Protein AF-A0A067MN48-F1 (afdb_monomer_lite)

Foldseek 3Di:
DDPFDWDKAQDPDPVSVVVVVVVCVQQVWDWDADPPRRIIITTDDPRGHDDPDDPVRVDPPPPPPDPPDDDDDDPPPPPPDDDDDDDDDDDDDDDDDDDDDDDDDDPCPPDDPVVVVVVVVVVCCVVCVPDDD

Structure (mmCIF, N/CA/C/O backbone):
data_AF-A0A067MN48-F1
#
_entry.id   AF-A0A067MN48-F1
#
loop_
_atom_site.group_PDB
_atom_site.id
_atom_site.type_symbol
_atom_site.label_atom_id
_atom_site.label_alt_id
_atom_site.label_comp_id
_atom_site.label_asym_id
_atom_site.label_entity_id
_atom_site.label_seq_id
_atom_site.pdbx_PDB_ins_code
_atom_site.Cartn_x
_atom_site.Cartn_y
_atom_site.Cartn_z
_atom_site.occupancy
_atom_site.B_iso_or_equiv
_atom_site.auth_seq_id
_atom_site.auth_comp_id
_atom_site.auth_asym_id
_atom_site.auth_atom_id
_atom_site.pdbx_PDB_model_num
ATOM 1 N N . ASN A 1 1 ? -16.652 -7.923 21.923 1.00 34.50 1 ASN A N 1
ATOM 2 C CA . ASN A 1 1 ? -15.267 -7.431 22.068 1.00 34.50 1 ASN A CA 1
ATOM 3 C C . ASN A 1 1 ? -14.499 -7.694 20.777 1.00 34.50 1 ASN A C 1
ATOM 5 O O . ASN A 1 1 ? -13.707 -8.622 20.694 1.00 34.50 1 ASN A O 1
ATOM 9 N N . SER A 1 2 ? -14.815 -6.955 19.715 1.00 4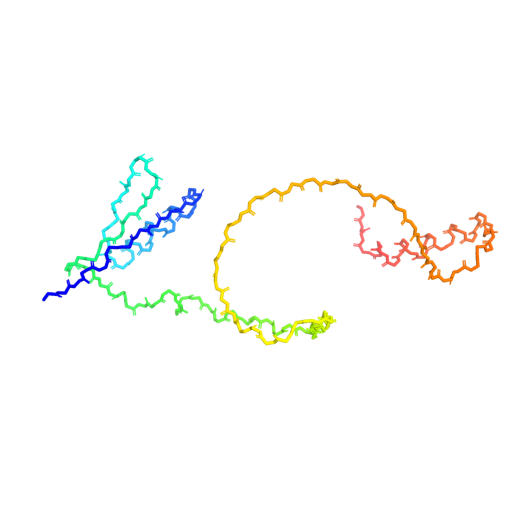5.34 2 SER A N 1
ATOM 10 C CA . SER A 1 2 ? -14.122 -7.081 18.432 1.00 45.34 2 SER A CA 1
ATOM 11 C C . SER A 1 2 ? -12.805 -6.316 18.522 1.00 45.34 2 SER A C 1
ATOM 13 O O . SER A 1 2 ? -12.809 -5.088 18.522 1.00 45.34 2 SER A O 1
ATOM 15 N N . ASN A 1 3 ? -11.697 -7.049 18.654 1.00 54.97 3 ASN A N 1
ATOM 16 C CA . ASN A 1 3 ? -10.341 -6.527 18.503 1.00 54.97 3 ASN A CA 1
ATOM 17 C C . ASN A 1 3 ? -10.238 -5.845 17.133 1.00 54.97 3 ASN A C 1
ATOM 19 O O . ASN A 1 3 ? -10.039 -6.532 16.137 1.00 54.97 3 ASN A O 1
ATOM 23 N N . ASN A 1 4 ? -10.428 -4.526 17.063 1.00 60.34 4 ASN A N 1
ATOM 24 C CA . ASN A 1 4 ? -10.171 -3.767 15.844 1.00 60.34 4 ASN A CA 1
ATOM 25 C C . ASN A 1 4 ? -8.656 -3.787 15.608 1.00 60.34 4 ASN A C 1
ATOM 27 O O . ASN A 1 4 ? -7.924 -3.196 16.406 1.00 60.34 4 ASN A O 1
ATOM 31 N N . PRO A 1 5 ? -8.157 -4.476 14.567 1.00 71.44 5 PRO A N 1
ATOM 32 C CA . PRO A 1 5 ? -6.729 -4.568 14.340 1.00 71.44 5 PRO A CA 1
ATOM 33 C C . PRO A 1 5 ? -6.251 -3.224 13.783 1.00 71.44 5 PRO A C 1
ATOM 35 O O . PRO A 1 5 ? -6.426 -2.929 12.602 1.00 71.44 5 PRO A O 1
ATOM 38 N N . ARG A 1 6 ? -5.675 -2.386 14.649 1.00 87.06 6 ARG A N 1
ATOM 39 C CA . ARG A 1 6 ? -4.868 -1.239 14.223 1.00 87.06 6 ARG A CA 1
ATOM 40 C C . ARG A 1 6 ? -3.645 -1.792 13.494 1.00 87.06 6 ARG A C 1
ATOM 42 O O . ARG A 1 6 ? -2.888 -2.570 14.070 1.00 87.06 6 ARG A O 1
ATOM 49 N N . LEU A 1 7 ? -3.473 -1.416 12.232 1.00 92.06 7 LEU A N 1
ATOM 50 C CA . LEU A 1 7 ? -2.338 -1.837 11.410 1.00 92.06 7 LEU A CA 1
ATOM 51 C C . LEU A 1 7 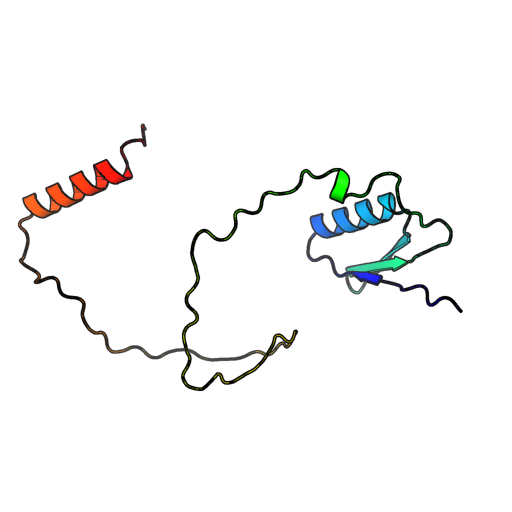? -1.304 -0.714 11.368 1.00 92.06 7 LEU A C 1
ATOM 53 O O . LEU A 1 7 ? -1.630 0.393 10.955 1.00 92.06 7 LEU A O 1
ATOM 57 N N . GLU A 1 8 ? -0.065 -0.990 11.760 1.00 94.50 8 GLU A N 1
ATOM 58 C CA . GLU A 1 8 ? 1.049 -0.051 11.610 1.00 94.50 8 GLU A CA 1
ATOM 59 C C . GLU A 1 8 ? 1.818 -0.330 10.314 1.00 94.50 8 GLU A C 1
ATOM 61 O O . GLU A 1 8 ? 2.183 -1.471 10.027 1.00 94.50 8 GLU A O 1
ATOM 66 N N . LEU A 1 9 ? 2.066 0.717 9.527 1.00 94.75 9 LEU A N 1
ATOM 67 C CA . LEU A 1 9 ? 2.841 0.664 8.291 1.00 94.75 9 LEU A CA 1
ATOM 68 C C . LEU A 1 9 ? 3.997 1.663 8.351 1.00 94.75 9 LEU A C 1
ATOM 70 O O . LEU A 1 9 ? 3.802 2.822 8.707 1.00 94.75 9 LEU A O 1
ATOM 74 N N . GLN A 1 10 ? 5.182 1.245 7.906 1.00 96.12 10 GLN A N 1
ATOM 75 C CA . GLN A 1 10 ? 6.378 2.090 7.813 1.00 96.12 10 GLN A CA 1
ATOM 76 C C . GLN A 1 10 ? 6.791 2.298 6.346 1.00 96.12 10 GLN A C 1
ATOM 78 O O . GLN A 1 10 ? 7.709 1.644 5.852 1.00 96.12 10 GLN A O 1
ATOM 83 N N . PRO A 1 11 ? 6.103 3.180 5.598 1.00 94.81 11 PRO A N 1
ATOM 84 C CA . PRO A 1 11 ? 6.458 3.457 4.210 1.00 94.81 11 PRO A CA 1
ATOM 85 C C . PRO A 1 11 ? 7.809 4.189 4.119 1.00 94.81 11 PRO A C 1
ATOM 87 O O . PRO A 1 11 ? 7.990 5.281 4.673 1.00 94.81 11 PRO A O 1
ATOM 90 N N . GLN A 1 12 ? 8.739 3.592 3.372 1.00 95.50 12 GLN A N 1
ATOM 91 C CA . GLN A 1 12 ? 10.124 4.038 3.186 1.00 95.50 12 GLN A CA 1
ATOM 92 C C . GLN A 1 12 ? 10.267 5.134 2.120 1.00 95.50 12 GLN A C 1
ATOM 94 O O . GLN A 1 12 ? 11.268 5.844 2.100 1.00 95.50 12 GLN A O 1
ATOM 99 N N . SER A 1 13 ? 9.269 5.309 1.246 1.00 96.94 13 SER A N 1
ATOM 100 C CA . SER A 1 13 ? 9.270 6.349 0.210 1.00 96.94 13 SER A CA 1
ATOM 101 C C . SER A 1 13 ? 7.991 7.187 0.200 1.00 96.94 13 SER A C 1
ATOM 103 O O . SER A 1 13 ? 6.936 6.772 0.690 1.00 96.94 13 SER A O 1
ATOM 105 N N . SER A 1 14 ? 8.068 8.379 -0.398 1.00 96.25 14 SER A N 1
ATOM 106 C CA . SER A 1 14 ? 6.901 9.242 -0.633 1.00 96.25 14 SER A CA 1
ATOM 107 C C . SER A 1 14 ? 5.846 8.549 -1.500 1.00 96.25 14 SER A C 1
ATOM 109 O O . SER A 1 14 ? 4.653 8.661 -1.225 1.00 96.25 14 SER A O 1
ATOM 111 N N . TYR A 1 15 ? 6.278 7.768 -2.494 1.00 97.94 15 TYR A N 1
ATOM 112 C CA . TYR A 1 15 ? 5.383 6.978 -3.333 1.00 97.94 15 TYR A CA 1
ATOM 113 C C . TYR A 1 15 ? 4.658 5.892 -2.531 1.00 97.94 15 TYR A C 1
ATOM 115 O O . TYR A 1 15 ? 3.442 5.760 -2.635 1.00 97.94 15 TYR A O 1
ATOM 123 N N . GLN A 1 16 ? 5.359 5.167 -1.656 1.00 97.25 16 GLN A N 1
ATOM 124 C CA . GLN A 1 16 ? 4.717 4.185 -0.777 1.00 97.25 16 GLN A CA 1
ATOM 125 C C . GLN A 1 16 ? 3.697 4.845 0.164 1.00 97.25 16 GLN A C 1
ATOM 127 O O . GLN A 1 16 ? 2.597 4.318 0.324 1.00 97.25 16 GLN A O 1
ATOM 132 N N . ARG A 1 17 ? 4.002 6.026 0.728 1.00 96.50 17 ARG A N 1
ATOM 133 C CA . ARG A 1 17 ? 3.030 6.809 1.521 1.00 96.50 17 ARG A CA 1
ATOM 134 C C . ARG A 1 17 ? 1.787 7.148 0.710 1.00 96.50 17 ARG A C 1
ATOM 136 O O . ARG A 1 17 ? 0.671 6.947 1.186 1.00 96.50 17 ARG A O 1
ATOM 143 N N . LEU A 1 18 ? 1.978 7.626 -0.519 1.00 97.38 18 LEU A N 1
ATOM 144 C CA . LEU A 1 18 ? 0.880 7.931 -1.430 1.00 97.38 18 LEU A CA 1
ATOM 145 C C . LEU A 1 18 ? -0.001 6.698 -1.666 1.00 97.38 18 LEU A C 1
ATOM 147 O O . LEU A 1 18 ? -1.223 6.806 -1.572 1.00 97.38 18 LEU A O 1
ATOM 151 N N . LEU A 1 19 ? 0.600 5.533 -1.924 1.00 97.06 19 LEU A N 1
ATOM 152 C CA . LEU A 1 19 ? -0.139 4.284 -2.116 1.00 97.06 19 LEU A CA 1
ATOM 153 C C . LEU A 1 19 ? -0.958 3.904 -0.877 1.00 97.06 19 LEU A C 1
ATOM 155 O O . LEU A 1 19 ? -2.134 3.573 -1.015 1.00 97.06 19 LEU A O 1
ATOM 159 N N . VAL A 1 20 ? -0.385 4.015 0.326 1.00 96.56 20 VAL A N 1
ATOM 160 C CA . VAL A 1 20 ? -1.108 3.754 1.583 1.00 96.56 20 VAL A CA 1
ATOM 161 C C . VAL A 1 20 ? -2.334 4.659 1.706 1.00 96.56 20 VAL A C 1
ATOM 163 O O . VAL A 1 20 ? -3.433 4.162 1.948 1.00 96.56 20 VAL A O 1
ATOM 166 N N . HIS A 1 21 ? -2.187 5.966 1.468 1.00 96.81 21 HIS A N 1
ATOM 167 C CA . HIS A 1 21 ? -3.316 6.900 1.515 1.00 96.81 21 HIS A CA 1
ATOM 168 C C . HIS A 1 21 ? -4.380 6.601 0.449 1.00 96.81 21 HIS A C 1
ATOM 170 O O . HIS A 1 21 ? -5.575 6.664 0.746 1.00 96.81 21 HIS A O 1
ATOM 176 N N . ARG A 1 22 ? -3.974 6.242 -0.777 1.00 96.88 22 ARG A N 1
ATOM 177 C CA . ARG A 1 22 ? -4.906 5.859 -1.852 1.00 96.88 22 ARG A CA 1
ATOM 178 C C . ARG A 1 22 ? -5.694 4.605 -1.488 1.00 96.88 22 ARG A C 1
ATOM 180 O O . ARG A 1 22 ? -6.914 4.598 -1.638 1.00 96.88 22 ARG A O 1
ATOM 187 N N . CYS A 1 23 ? -5.024 3.583 -0.962 1.00 94.81 23 CYS A N 1
ATOM 188 C CA . CYS A 1 23 ? -5.676 2.372 -0.477 1.00 94.81 23 CYS A CA 1
ATOM 189 C C . CYS A 1 23 ? -6.614 2.673 0.699 1.00 94.81 23 CYS A C 1
ATOM 191 O O . CYS A 1 23 ? -7.756 2.222 0.688 1.00 94.81 23 CYS A O 1
ATOM 193 N N . ALA A 1 24 ? -6.187 3.477 1.676 1.00 95.31 24 ALA A N 1
ATOM 194 C CA . ALA A 1 24 ? -7.028 3.846 2.813 1.00 95.31 24 ALA A 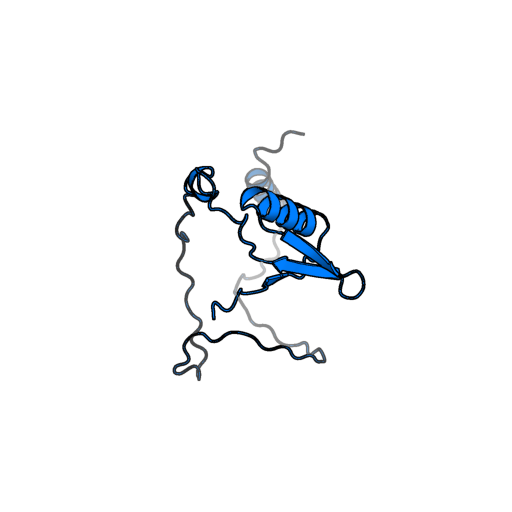CA 1
ATOM 195 C C . ALA A 1 24 ? -8.320 4.547 2.361 1.00 95.31 24 ALA A C 1
ATOM 197 O O . ALA A 1 24 ? -9.407 4.147 2.770 1.00 95.31 24 ALA A O 1
ATOM 198 N N . ALA A 1 25 ? -8.218 5.509 1.437 1.00 95.25 25 ALA A N 1
ATOM 199 C CA . ALA A 1 25 ? -9.381 6.172 0.850 1.00 95.25 25 ALA A CA 1
ATOM 200 C C . ALA A 1 25 ? -10.290 5.193 0.086 1.00 95.25 25 ALA A C 1
ATOM 202 O O . ALA A 1 25 ? -11.513 5.274 0.196 1.00 95.25 25 ALA A O 1
ATOM 203 N N . TYR A 1 26 ? -9.703 4.246 -0.653 1.00 95.38 26 TYR A N 1
ATOM 204 C CA . TYR A 1 26 ? -10.453 3.247 -1.413 1.00 95.38 26 TYR A CA 1
ATOM 205 C C . TYR A 1 26 ? -11.298 2.349 -0.500 1.00 95.38 26 TYR A C 1
ATOM 207 O O . TYR A 1 26 ? -12.488 2.179 -0.744 1.00 95.38 26 TYR A O 1
ATOM 215 N N . TYR A 1 27 ? -10.711 1.839 0.586 1.00 94.62 27 TYR A N 1
ATOM 216 C CA . TYR A 1 27 ? -11.374 0.947 1.547 1.00 94.62 27 TYR A CA 1
ATOM 217 C C . TYR A 1 27 ? -12.114 1.680 2.687 1.00 94.62 27 TYR A C 1
ATOM 219 O O . TYR A 1 27 ? -12.621 1.034 3.607 1.00 94.62 27 TYR A O 1
ATOM 227 N N . ARG A 1 28 ? -12.188 3.020 2.639 1.00 94.81 28 ARG A N 1
ATOM 228 C CA . ARG A 1 28 ? -12.766 3.880 3.694 1.00 94.81 28 ARG A CA 1
ATOM 229 C C . ARG A 1 28 ? -12.163 3.625 5.083 1.00 94.81 28 ARG A C 1
ATOM 231 O O . ARG A 1 28 ? -12.859 3.589 6.096 1.00 94.81 28 ARG A O 1
ATOM 238 N N . LEU A 1 29 ? -10.855 3.405 5.114 1.00 94.56 29 LEU A N 1
ATOM 239 C CA . LEU A 1 29 ? -10.076 3.273 6.341 1.00 94.56 29 LEU A CA 1
ATOM 240 C C . LEU A 1 29 ? -9.585 4.654 6.782 1.00 94.56 29 LEU A C 1
ATOM 242 O O . LEU A 1 29 ? -9.387 5.538 5.946 1.00 94.56 29 LEU A O 1
ATOM 246 N N . THR A 1 30 ? -9.335 4.823 8.079 1.00 95.12 30 THR A N 1
ATOM 247 C CA . THR A 1 30 ? -8.826 6.087 8.628 1.00 95.12 30 THR A CA 1
ATOM 248 C C . THR A 1 30 ? -7.314 5.989 8.852 1.00 95.12 30 THR A C 1
ATOM 250 O O . THR A 1 30 ? -6.899 5.267 9.763 1.00 95.12 30 THR A O 1
ATOM 253 N N . PRO A 1 31 ? -6.479 6.676 8.044 1.00 95.25 31 PRO A N 1
ATOM 254 C CA . PRO A 1 31 ? -5.043 6.745 8.273 1.00 95.25 31 PRO A CA 1
ATOM 255 C C . PRO A 1 31 ? -4.698 7.815 9.319 1.00 95.25 31 PRO A C 1
ATOM 257 O O . PRO A 1 31 ? -5.120 8.964 9.210 1.00 95.25 31 PRO A O 1
ATOM 260 N N . GLU A 1 32 ? -3.882 7.446 10.296 1.00 95.12 32 GLU A N 1
ATOM 261 C CA . GLU A 1 32 ? -3.352 8.292 11.365 1.00 95.12 32 GLU A CA 1
ATOM 262 C C . GLU A 1 32 ? -1.817 8.328 11.228 1.00 95.12 32 GLU A C 1
ATOM 264 O O . GLU A 1 32 ? -1.140 7.360 11.592 1.00 95.12 32 GLU A O 1
ATOM 269 N N . PRO A 1 33 ? -1.248 9.380 10.611 1.00 93.69 33 PRO A N 1
ATOM 270 C CA . PRO A 1 33 ? 0.196 9.505 10.461 1.00 93.69 33 PRO A CA 1
ATOM 271 C C . PRO A 1 33 ? 0.847 9.888 11.794 1.00 93.69 33 PRO A C 1
ATOM 273 O O . PRO A 1 33 ? 0.394 10.811 12.466 1.00 93.69 33 PRO A O 1
ATOM 276 N N . ASP A 1 34 ? 1.947 9.224 12.133 1.00 93.88 34 ASP A N 1
ATOM 277 C CA . ASP A 1 34 ? 2.791 9.590 13.267 1.00 93.88 34 ASP A CA 1
ATOM 278 C C . ASP A 1 34 ? 3.986 10.424 12.788 1.00 93.88 34 ASP A C 1
ATOM 280 O O . ASP A 1 34 ? 4.768 10.004 11.928 1.00 93.88 34 ASP A O 1
ATOM 284 N N . SER A 1 35 ? 4.117 11.634 13.333 1.00 88.75 35 SER A N 1
ATOM 285 C CA . SER A 1 35 ? 5.184 12.572 12.984 1.00 88.75 35 SER A CA 1
ATOM 286 C C . SER A 1 35 ? 6.542 12.182 13.573 1.00 88.75 35 SER A C 1
ATOM 288 O O . SER A 1 35 ? 7.561 12.586 13.011 1.00 88.75 35 SER A O 1
ATOM 290 N N . GLN A 1 36 ? 6.579 11.386 14.649 1.00 91.38 36 GLN A N 1
ATOM 291 C CA . GLN A 1 36 ? 7.830 10.988 15.304 1.00 91.38 36 GLN A CA 1
ATOM 292 C C . GLN A 1 36 ? 8.497 9.812 14.591 1.00 91.38 36 GLN A C 1
ATOM 294 O O . GLN A 1 36 ? 9.651 9.900 14.174 1.00 91.38 36 GLN A O 1
ATOM 299 N N . THR A 1 37 ? 7.762 8.717 14.407 1.00 90.44 37 THR A N 1
ATOM 300 C CA . THR A 1 37 ? 8.294 7.485 13.796 1.00 90.44 37 THR A CA 1
ATOM 301 C C . THR A 1 37 ? 8.221 7.494 12.272 1.00 90.44 37 THR A C 1
ATOM 303 O O . THR A 1 37 ? 8.801 6.636 11.607 1.00 90.44 37 THR A O 1
ATOM 306 N N . LYS A 1 38 ? 7.492 8.459 11.694 1.00 91.31 38 LYS A N 1
ATOM 307 C CA . LYS A 1 38 ? 7.060 8.445 10.294 1.00 91.31 38 LYS A CA 1
ATOM 308 C C . LYS A 1 38 ? 6.220 7.200 9.949 1.00 91.31 38 LYS A C 1
ATOM 310 O O . LYS A 1 38 ? 6.009 6.947 8.758 1.00 91.31 38 LYS A O 1
ATOM 315 N N . SER A 1 39 ? 5.719 6.437 10.919 1.00 94.19 39 SER A N 1
ATOM 316 C CA . SER A 1 39 ? 4.746 5.370 10.681 1.00 94.19 39 SER A CA 1
ATOM 317 C C . SER A 1 39 ? 3.386 5.950 10.272 1.00 94.19 39 SER A C 1
ATOM 319 O O . SER A 1 39 ? 3.078 7.121 10.497 1.00 94.19 39 SER A O 1
ATOM 321 N N . ILE A 1 40 ? 2.557 5.127 9.640 1.00 96.19 40 ILE A N 1
ATOM 322 C CA . ILE A 1 40 ? 1.145 5.407 9.390 1.00 96.19 40 ILE A CA 1
ATOM 323 C C . ILE A 1 40 ? 0.345 4.280 10.028 1.00 96.19 40 ILE A C 1
ATOM 325 O O . ILE A 1 40 ? 0.521 3.115 9.672 1.00 96.19 40 ILE A O 1
ATOM 329 N N . TYR A 1 41 ? -0.555 4.629 10.939 1.00 95.56 41 TYR A N 1
ATOM 330 C CA . TYR A 1 41 ? -1.491 3.686 11.529 1.00 95.56 41 TYR A CA 1
ATOM 331 C C . TYR A 1 41 ? -2.801 3.689 10.751 1.00 95.56 41 TYR A C 1
ATOM 333 O O . TYR A 1 41 ? -3.334 4.742 10.419 1.00 95.56 41 TYR A O 1
ATOM 341 N N . ILE A 1 42 ? -3.332 2.512 10.453 1.00 95.38 42 ILE A N 1
ATOM 342 C CA . ILE A 1 42 ? -4.602 2.339 9.759 1.00 95.38 42 ILE A CA 1
ATOM 343 C C . ILE A 1 42 ? -5.609 1.773 10.751 1.00 95.38 42 ILE A C 1
ATOM 345 O O . ILE A 1 42 ? -5.432 0.670 11.275 1.00 95.38 42 ILE A O 1
ATOM 349 N N . ASN A 1 43 ? -6.671 2.539 10.992 1.00 93.00 43 ASN A N 1
ATOM 350 C CA . ASN A 1 43 ? -7.753 2.168 11.891 1.00 93.00 43 ASN A CA 1
ATOM 351 C C . ASN A 1 43 ? -8.975 1.708 11.085 1.00 93.00 43 ASN A C 1
ATOM 353 O O . ASN A 1 43 ? -9.410 2.385 10.147 1.00 93.00 43 ASN A O 1
ATOM 357 N N . VAL A 1 44 ? -9.539 0.565 11.477 1.00 91.75 44 VAL A N 1
ATOM 358 C CA . VAL A 1 44 ? -10.827 0.080 10.967 1.00 91.75 44 VAL A CA 1
ATOM 359 C C . VAL A 1 44 ? -11.939 0.742 11.781 1.00 91.75 44 VAL A C 1
ATOM 361 O O . VAL A 1 44 ? -11.981 0.609 13.005 1.00 91.75 44 VAL A O 1
ATOM 364 N N . THR A 1 45 ? -12.823 1.475 11.108 1.00 89.31 45 THR A N 1
ATOM 365 C CA . THR A 1 45 ? -13.959 2.191 11.709 1.00 89.31 45 THR A CA 1
ATOM 366 C C . THR A 1 45 ? -15.282 1.613 11.202 1.00 89.31 45 THR A C 1
ATOM 368 O O . THR A 1 45 ? -15.302 0.749 10.328 1.00 89.31 45 THR A O 1
ATOM 371 N N . THR A 1 46 ? -16.414 2.080 11.731 1.00 90.50 46 THR A N 1
ATOM 372 C CA . THR A 1 46 ? -17.751 1.675 11.252 1.00 90.50 46 THR A CA 1
ATOM 373 C C . THR A 1 46 ? -18.015 2.076 9.799 1.00 90.50 46 THR A C 1
ATOM 375 O O . THR A 1 46 ? -18.825 1.445 9.129 1.00 90.50 46 THR A O 1
ATOM 378 N N . GLU A 1 47 ? -17.307 3.094 9.304 1.00 89.69 47 GLU A N 1
ATOM 379 C CA . GLU A 1 47 ? -17.401 3.582 7.923 1.00 89.69 47 GLU A CA 1
ATOM 380 C C . GLU A 1 47 ? -16.574 2.752 6.931 1.00 89.69 47 GLU A C 1
ATOM 382 O O . GLU A 1 47 ? -16.729 2.884 5.710 1.00 89.69 47 GLU A O 1
ATOM 387 N N . SER A 1 48 ? -15.685 1.897 7.444 1.00 92.38 48 SER A N 1
ATOM 388 C CA . SER A 1 48 ? -14.830 1.040 6.632 1.00 92.38 48 SER A CA 1
ATOM 389 C C . SER A 1 48 ? -15.664 0.026 5.859 1.00 92.38 48 SER A C 1
ATOM 391 O O . SER A 1 48 ? -16.487 -0.699 6.418 1.00 92.38 48 SER A O 1
ATOM 393 N N . ARG A 1 49 ? -15.452 -0.038 4.541 1.00 91.12 49 ARG A N 1
ATOM 394 C CA . ARG A 1 49 ? -16.270 -0.865 3.649 1.00 91.12 49 ARG A CA 1
ATOM 395 C C . ARG A 1 49 ? -15.437 -1.444 2.518 1.00 91.12 49 ARG A C 1
ATOM 397 O O . ARG A 1 49 ? -14.613 -0.759 1.921 1.00 91.12 49 ARG A O 1
ATOM 404 N N . MET A 1 50 ? -15.725 -2.697 2.171 1.00 92.06 50 MET A N 1
ATOM 405 C CA . MET A 1 50 ? -15.208 -3.320 0.954 1.00 92.06 50 MET A CA 1
ATOM 406 C C . MET A 1 50 ? -15.789 -2.642 -0.303 1.00 92.06 50 MET A C 1
ATOM 408 O O . MET A 1 50 ? -17.016 -2.570 -0.439 1.00 92.06 50 MET A O 1
ATOM 412 N N . PRO A 1 51 ? -14.943 -2.142 -1.220 1.00 92.88 51 PRO A N 1
ATOM 413 C CA . PRO A 1 51 ? -15.377 -1.544 -2.481 1.00 92.88 51 PRO A CA 1
ATOM 414 C C . PRO A 1 51 ? -16.072 -2.545 -3.405 1.00 92.88 51 PRO A C 1
ATOM 416 O O . PRO A 1 51 ? -15.931 -3.756 -3.253 1.00 92.88 51 PRO A O 1
ATOM 419 N N . ALA A 1 52 ? -16.819 -2.025 -4.385 1.00 91.56 52 ALA A N 1
ATOM 420 C CA . ALA A 1 52 ? -17.600 -2.843 -5.317 1.00 91.56 52 ALA A CA 1
ATOM 421 C C . ALA A 1 52 ? -16.739 -3.723 -6.239 1.00 91.56 52 ALA A C 1
ATOM 423 O O . ALA A 1 52 ? -17.192 -4.781 -6.656 1.00 91.56 52 ALA A O 1
ATOM 424 N N . ARG A 1 53 ? -15.516 -3.283 -6.555 1.00 91.81 53 ARG A N 1
ATOM 425 C CA . ARG A 1 53 ? -14.509 -4.074 -7.270 1.00 91.81 53 ARG A CA 1
ATOM 426 C C . ARG A 1 53 ? -13.294 -4.243 -6.378 1.00 91.81 53 ARG A C 1
ATOM 428 O O . ARG A 1 53 ? -12.942 -3.324 -5.641 1.00 91.81 53 ARG A O 1
ATOM 435 N N . ARG A 1 54 ? -12.639 -5.396 -6.435 1.00 90.94 54 ARG A N 1
ATOM 436 C CA . ARG A 1 54 ? -11.344 -5.572 -5.760 1.00 90.94 54 ARG A CA 1
ATOM 437 C C . ARG A 1 54 ? -10.232 -5.034 -6.650 1.00 90.94 54 ARG A C 1
ATOM 439 O O . ARG A 1 54 ? -10.317 -5.118 -7.869 1.00 90.94 54 ARG A O 1
ATOM 446 N N . ILE A 1 55 ? -9.144 -4.546 -6.052 1.00 89.00 55 ILE A N 1
ATOM 447 C CA . ILE A 1 55 ? -7.978 -4.070 -6.821 1.00 89.00 55 ILE A CA 1
ATOM 448 C C . ILE A 1 55 ? -7.453 -5.180 -7.753 1.00 89.00 55 ILE A C 1
ATOM 450 O O . ILE A 1 55 ? -7.124 -4.906 -8.900 1.00 89.00 55 ILE A O 1
ATOM 454 N N . ALA A 1 56 ? -7.474 -6.438 -7.302 1.00 87.50 56 ALA A N 1
ATOM 455 C CA . ALA A 1 56 ? -7.074 -7.600 -8.099 1.00 87.50 56 ALA A CA 1
ATOM 456 C C . ALA A 1 56 ? -7.959 -7.867 -9.334 1.00 87.50 56 ALA A C 1
ATOM 458 O O . ALA A 1 56 ? -7.515 -8.538 -10.251 1.00 87.50 56 ALA A O 1
ATOM 459 N N . GLU A 1 57 ? -9.195 -7.362 -9.371 1.00 90.25 57 GLU A N 1
ATOM 460 C CA . GLU A 1 57 ? -10.091 -7.503 -10.532 1.00 90.25 57 GLU A CA 1
ATOM 461 C C . GLU A 1 57 ? -9.844 -6.417 -11.586 1.00 90.25 57 GLU A C 1
ATOM 463 O O . GLU A 1 57 ? -10.268 -6.550 -12.731 1.00 90.25 57 GLU A O 1
ATOM 468 N N . LEU A 1 58 ? -9.197 -5.314 -11.196 1.00 86.25 58 LEU A N 1
ATOM 469 C CA . LEU A 1 58 ? -8.853 -4.213 -12.095 1.00 86.25 58 LEU A CA 1
ATOM 470 C C . LEU A 1 58 ? -7.531 -4.460 -12.825 1.00 86.25 58 LEU A C 1
ATOM 472 O O . LEU A 1 58 ? -7.287 -3.851 -13.864 1.00 86.25 58 LEU A O 1
ATOM 476 N N . VAL A 1 59 ? -6.681 -5.321 -12.268 1.00 84.75 59 VAL A N 1
ATOM 477 C CA . VAL A 1 59 ? -5.388 -5.680 -12.842 1.00 84.75 59 VAL A CA 1
ATOM 478 C C . VAL A 1 59 ? -5.564 -6.994 -13.605 1.00 84.75 59 VAL A C 1
ATOM 480 O O . VAL A 1 59 ? -5.999 -7.977 -13.002 1.00 84.75 59 VAL A O 1
ATOM 483 N N . PRO A 1 60 ? -5.268 -7.040 -14.917 1.00 82.06 60 PRO A N 1
ATOM 484 C CA . PRO A 1 60 ? -5.229 -8.294 -15.659 1.00 82.06 60 PRO A CA 1
ATOM 485 C C . PRO A 1 60 ? -4.332 -9.306 -14.946 1.00 82.06 60 PRO A C 1
ATOM 487 O O . PRO A 1 60 ? -3.331 -8.929 -14.342 1.00 82.06 60 PRO A O 1
ATOM 490 N N . ALA A 1 61 ? -4.680 -10.591 -15.006 1.00 78.25 61 ALA A N 1
ATOM 491 C CA . ALA A 1 61 ? -3.830 -11.619 -14.425 1.00 78.25 61 ALA A CA 1
ATOM 492 C C . ALA A 1 61 ? -2.443 -11.552 -15.081 1.00 78.25 61 ALA A C 1
ATOM 494 O O . ALA A 1 61 ? -2.300 -11.850 -16.266 1.00 78.25 61 ALA A O 1
ATOM 495 N N . GLU A 1 62 ? -1.436 -11.145 -14.309 1.00 73.94 62 GLU A N 1
ATOM 496 C CA . GLU A 1 62 ? -0.042 -11.187 -14.732 1.00 73.94 62 GLU A CA 1
ATOM 497 C C . GLU A 1 62 ? 0.287 -12.642 -15.076 1.00 73.94 62 GLU A C 1
ATOM 499 O O . GLU A 1 62 ? 0.309 -13.516 -14.202 1.00 73.94 62 GLU A O 1
ATOM 504 N N . SER A 1 63 ? 0.523 -12.931 -16.356 1.00 73.75 63 SER A N 1
ATOM 505 C CA . SER A 1 63 ? 1.061 -14.220 -16.767 1.00 73.75 63 SER A CA 1
ATOM 506 C C . SER A 1 63 ? 2.524 -14.255 -16.336 1.00 73.75 63 SER A C 1
ATOM 508 O O . SER A 1 63 ? 3.410 -13.973 -17.140 1.00 73.75 63 SER A O 1
ATOM 510 N N . SER A 1 64 ? 2.803 -14.536 -15.061 1.00 69.81 64 SER A N 1
ATOM 511 C CA . SER A 1 64 ? 4.185 -14.735 -14.633 1.00 69.81 64 SER A CA 1
ATOM 512 C C . SER A 1 64 ? 4.720 -15.931 -15.426 1.00 69.81 64 SER A C 1
ATOM 514 O O . SER A 1 64 ? 4.190 -17.037 -15.245 1.00 69.81 64 SER A O 1
ATOM 516 N N . PRO A 1 65 ? 5.706 -15.762 -16.326 1.00 75.12 65 PRO A N 1
ATOM 517 C CA . PRO A 1 65 ? 6.267 -16.908 -17.009 1.00 75.12 65 PRO A CA 1
ATOM 518 C C . PRO A 1 65 ? 6.851 -17.820 -15.934 1.00 75.12 65 PRO A C 1
ATOM 520 O O . PRO A 1 65 ? 7.630 -17.379 -15.085 1.00 75.12 65 PRO A O 1
ATOM 523 N N . LEU A 1 66 ? 6.437 -19.089 -15.940 1.00 74.50 66 LEU A N 1
ATOM 524 C CA . LEU A 1 66 ? 7.092 -20.098 -15.117 1.00 74.50 66 LEU A CA 1
ATOM 525 C C . LEU A 1 66 ? 8.596 -20.007 -15.399 1.00 74.50 66 LEU A C 1
ATOM 527 O O . LEU A 1 66 ? 8.968 -19.858 -16.569 1.00 74.50 66 LEU A O 1
ATOM 531 N N . PRO A 1 67 ? 9.460 -20.068 -14.369 1.00 77.31 67 PRO A N 1
ATOM 532 C CA . PRO A 1 67 ? 10.895 -19.976 -14.577 1.00 77.31 67 PRO A CA 1
ATOM 533 C C . PRO A 1 67 ? 11.298 -21.022 -15.618 1.00 77.31 67 PRO A C 1
ATOM 535 O O . PRO A 1 67 ? 11.168 -22.224 -15.391 1.00 77.31 67 PRO A O 1
ATOM 538 N N . THR A 1 68 ? 11.753 -20.558 -16.785 1.00 75.19 68 THR A N 1
ATOM 539 C CA . THR A 1 68 ? 12.059 -21.404 -17.954 1.00 75.19 68 THR A CA 1
ATOM 540 C C . THR A 1 68 ? 13.248 -22.334 -17.701 1.00 75.19 68 THR A C 1
ATOM 542 O O . THR A 1 68 ? 13.564 -23.196 -18.515 1.00 75.19 68 THR A O 1
ATOM 545 N N . PHE A 1 69 ? 13.916 -22.189 -16.558 1.00 80.44 69 PHE A N 1
ATOM 546 C CA . PHE A 1 69 ? 15.042 -23.010 -16.164 1.00 80.44 69 PHE A CA 1
ATOM 547 C C . PHE A 1 69 ? 14.912 -23.476 -14.714 1.00 80.44 69 PHE A C 1
ATOM 549 O O . PHE A 1 69 ? 14.462 -22.764 -13.815 1.00 80.44 69 PHE A O 1
ATOM 556 N N . LYS A 1 70 ? 15.350 -24.712 -14.484 1.00 80.69 70 LYS A N 1
ATOM 557 C CA . LYS A 1 70 ? 15.397 -25.335 -13.167 1.00 80.69 70 LYS A CA 1
ATOM 558 C C . LYS A 1 70 ? 16.697 -24.932 -12.475 1.00 80.69 70 LYS A C 1
ATOM 560 O O . LYS A 1 70 ? 17.774 -25.342 -12.900 1.00 80.69 70 LYS A O 1
ATOM 565 N N . ILE A 1 71 ? 16.608 -24.167 -11.389 1.00 80.75 71 ILE A N 1
ATOM 566 C CA . ILE A 1 71 ? 17.770 -23.883 -10.537 1.00 80.75 71 ILE A CA 1
ATOM 567 C C . ILE A 1 71 ? 18.144 -25.178 -9.803 1.00 80.75 71 ILE A C 1
ATOM 569 O O . ILE A 1 71 ? 17.389 -25.673 -8.962 1.00 80.75 71 ILE A O 1
ATOM 573 N N . MET A 1 72 ? 19.303 -25.753 -10.133 1.00 81.56 72 MET A N 1
ATOM 574 C CA . MET A 1 72 ? 19.853 -26.885 -9.387 1.00 81.56 72 MET A CA 1
ATOM 575 C C . MET A 1 72 ? 20.215 -26.422 -7.976 1.00 81.56 72 MET A C 1
ATOM 577 O O . MET A 1 72 ? 20.977 -25.472 -7.795 1.00 81.56 72 MET A O 1
ATOM 581 N N . ARG A 1 73 ? 19.679 -27.099 -6.957 1.00 77.75 73 ARG A N 1
ATOM 582 C CA . ARG A 1 73 ? 20.105 -26.864 -5.576 1.00 77.75 73 ARG A CA 1
ATOM 583 C C . ARG A 1 73 ? 21.545 -27.345 -5.435 1.00 77.75 73 ARG A C 1
ATOM 585 O O . ARG A 1 73 ? 21.835 -28.502 -5.729 1.00 77.75 73 ARG A O 1
ATOM 592 N N . ARG A 1 74 ? 22.440 -26.472 -4.970 1.00 79.56 74 ARG A N 1
ATOM 593 C CA . ARG A 1 74 ? 23.771 -26.890 -4.522 1.00 79.56 74 ARG A CA 1
ATOM 594 C C . ARG A 1 74 ? 23.563 -27.758 -3.283 1.00 79.56 74 ARG A C 1
ATOM 596 O O . ARG A 1 74 ? 23.041 -27.274 -2.281 1.00 79.56 74 ARG A O 1
ATOM 603 N N . ALA A 1 75 ? 23.907 -29.039 -3.361 1.00 63.56 75 ALA A N 1
ATOM 604 C CA . ALA A 1 75 ? 24.008 -29.868 -2.172 1.00 63.56 75 ALA A CA 1
ATOM 605 C C . ALA A 1 75 ? 25.215 -29.357 -1.378 1.00 63.56 75 ALA A C 1
ATOM 607 O O . ALA A 1 75 ? 26.353 -29.700 -1.683 1.00 63.56 75 ALA A O 1
ATOM 608 N N . MET A 1 76 ? 24.976 -28.483 -0.402 1.00 63.22 76 MET A N 1
ATOM 609 C CA . MET A 1 76 ? 25.964 -28.249 0.644 1.00 63.22 76 MET A CA 1
ATOM 610 C C . MET A 1 76 ? 26.060 -29.555 1.443 1.00 63.22 76 MET A C 1
ATOM 612 O O . MET A 1 76 ? 25.022 -30.014 1.939 1.00 63.22 76 MET A O 1
ATOM 616 N N . PRO A 1 77 ? 27.239 -30.191 1.557 1.00 54.25 77 PRO A N 1
ATOM 617 C CA . PRO A 1 77 ? 27.394 -31.362 2.407 1.00 54.25 77 PRO A CA 1
ATOM 618 C C . PRO A 1 77 ? 27.173 -30.922 3.862 1.00 54.25 77 PRO A C 1
ATOM 620 O O . PRO A 1 77 ? 28.041 -30.309 4.469 1.00 54.25 77 PRO A O 1
ATOM 623 N N . GLY A 1 78 ? 25.966 -31.158 4.388 1.00 58.03 78 GLY A N 1
ATOM 624 C CA . GLY A 1 78 ? 25.590 -30.854 5.778 1.00 58.03 78 GLY A CA 1
ATOM 625 C C . GLY A 1 78 ? 24.169 -30.311 5.988 1.00 58.03 78 GLY A C 1
ATOM 626 O O . GLY A 1 78 ? 23.652 -30.372 7.095 1.00 58.03 78 GLY A O 1
ATOM 627 N N . SER A 1 79 ? 23.503 -29.809 4.946 1.00 50.75 79 SER A N 1
ATOM 628 C CA . SER A 1 79 ? 22.114 -29.301 4.956 1.00 50.75 79 SER A CA 1
ATOM 629 C C . SER A 1 79 ? 20.991 -30.340 5.083 1.00 50.75 79 SER A C 1
ATOM 631 O O . SER A 1 79 ? 20.098 -30.352 4.233 1.00 50.75 79 SER A O 1
ATOM 633 N N . SER A 1 80 ? 20.996 -31.247 6.065 1.00 53.38 80 SER A N 1
ATOM 634 C CA . SER A 1 80 ? 19.803 -32.065 6.314 1.00 53.38 80 SER A CA 1
ATOM 635 C C . SER A 1 80 ? 18.701 -31.217 6.963 1.00 53.38 80 SER A C 1
ATOM 637 O O . SER A 1 80 ? 18.852 -30.776 8.096 1.00 53.38 80 SER A O 1
ATOM 639 N N . LYS A 1 81 ? 17.570 -31.085 6.258 1.00 56.75 81 LYS A N 1
ATOM 640 C CA . LYS A 1 81 ? 16.223 -30.796 6.789 1.00 56.75 81 LYS A CA 1
ATOM 641 C C . LYS A 1 81 ? 16.044 -29.497 7.592 1.00 56.75 81 LYS A C 1
ATOM 643 O O . LYS A 1 81 ? 15.861 -29.583 8.795 1.00 56.75 81 LYS A O 1
ATOM 648 N N . PHE A 1 82 ? 15.857 -28.344 6.943 1.00 45.00 82 PHE A N 1
ATOM 649 C CA . PHE A 1 82 ? 15.029 -27.287 7.548 1.00 45.00 82 PHE A CA 1
ATOM 650 C C . PHE A 1 82 ? 14.130 -26.595 6.514 1.00 45.00 82 PHE A C 1
ATOM 652 O O . PHE A 1 82 ? 14.577 -26.097 5.484 1.00 45.00 82 PHE A O 1
ATOM 659 N N . ALA A 1 83 ? 12.829 -26.658 6.799 1.00 47.59 83 ALA A N 1
ATOM 660 C CA . ALA A 1 83 ? 11.734 -25.953 6.143 1.00 47.59 83 ALA A CA 1
ATOM 661 C C . ALA A 1 83 ? 11.807 -24.428 6.438 1.00 47.59 83 ALA A C 1
ATOM 663 O O . ALA A 1 83 ? 12.604 -24.014 7.282 1.00 47.59 83 ALA A O 1
ATOM 664 N N . PRO A 1 84 ? 11.015 -23.575 5.760 1.00 51.44 84 PRO A N 1
ATOM 665 C CA . PRO A 1 84 ? 11.253 -22.137 5.697 1.00 51.44 84 PRO A CA 1
ATOM 666 C C . PRO A 1 84 ? 10.833 -21.452 7.002 1.00 51.44 84 PRO A C 1
ATOM 668 O O . PRO A 1 84 ? 9.703 -21.633 7.458 1.00 51.44 84 PRO A O 1
ATOM 671 N N . ARG A 1 85 ? 11.714 -20.638 7.595 1.00 42.56 85 ARG A N 1
ATOM 672 C CA . ARG A 1 85 ? 11.346 -19.701 8.666 1.00 42.56 85 ARG A CA 1
ATOM 673 C C . ARG A 1 85 ? 11.992 -18.336 8.436 1.00 42.56 85 ARG A C 1
ATOM 675 O O . ARG A 1 85 ? 13.148 -18.222 8.050 1.00 42.56 85 ARG A O 1
ATOM 682 N N . SER A 1 86 ? 11.142 -17.344 8.632 1.00 41.62 86 SER A N 1
ATOM 683 C CA . SER A 1 86 ? 11.294 -15.896 8.570 1.00 41.62 86 SER A CA 1
ATOM 684 C C . SER A 1 86 ? 12.307 -15.298 9.553 1.00 41.62 86 SER A C 1
ATOM 686 O O . SER A 1 86 ? 12.436 -15.815 10.657 1.00 41.62 86 SER A O 1
ATOM 688 N N . ASN A 1 87 ? 12.814 -14.115 9.175 1.00 42.09 87 ASN A N 1
ATOM 689 C CA . ASN A 1 87 ? 13.358 -13.009 9.984 1.00 42.09 87 ASN A CA 1
ATOM 690 C C . ASN A 1 87 ? 14.574 -13.259 10.895 1.00 42.09 87 ASN A C 1
ATOM 692 O O . ASN A 1 87 ? 14.531 -14.086 11.796 1.00 42.09 87 ASN A O 1
ATOM 696 N N . GLY A 1 88 ? 15.583 -12.388 10.766 1.00 35.50 88 GLY A N 1
ATOM 697 C CA . GLY A 1 88 ? 16.605 -12.191 11.796 1.00 35.50 88 GLY A CA 1
ATOM 698 C C . GLY A 1 88 ? 17.849 -11.465 11.292 1.00 35.50 88 GLY A C 1
ATOM 699 O O . GLY A 1 88 ? 18.682 -12.066 10.633 1.00 35.50 88 GLY A O 1
ATOM 700 N N . ILE A 1 89 ? 17.910 -10.173 11.604 1.00 44.66 89 ILE A N 1
ATOM 701 C CA . ILE A 1 89 ? 19.070 -9.266 11.643 1.00 44.66 89 ILE A CA 1
ATOM 702 C C . ILE A 1 89 ? 20.286 -9.921 12.330 1.00 44.66 89 ILE A C 1
ATOM 704 O O . ILE A 1 89 ? 20.058 -10.590 13.333 1.00 44.66 89 ILE A O 1
ATOM 708 N N . ASP A 1 90 ? 21.518 -9.701 11.840 1.00 39.28 90 ASP A N 1
ATOM 709 C CA . ASP A 1 90 ? 22.666 -9.189 12.632 1.00 39.28 90 ASP A CA 1
ATOM 710 C C . ASP A 1 90 ? 23.938 -8.969 11.776 1.00 39.28 90 ASP A C 1
ATOM 712 O O . ASP A 1 90 ? 24.140 -9.626 10.753 1.00 39.28 90 ASP A O 1
ATOM 716 N N . GLU A 1 91 ? 24.735 -7.988 12.195 1.00 45.28 91 GLU A N 1
ATOM 717 C CA . GLU A 1 91 ? 25.891 -7.341 11.560 1.00 45.28 91 GLU A CA 1
ATOM 718 C C . GLU A 1 91 ? 27.246 -8.076 11.694 1.00 45.28 91 GLU A C 1
ATOM 720 O O . GLU A 1 91 ? 27.445 -8.914 12.566 1.00 45.28 91 GLU A O 1
ATOM 725 N N . GLY A 1 92 ? 28.212 -7.628 10.872 1.00 37.62 92 GLY A N 1
ATOM 726 C CA . GLY A 1 92 ? 29.669 -7.701 11.102 1.00 37.62 92 GLY A CA 1
ATOM 727 C C . GLY A 1 92 ? 30.376 -8.931 10.513 1.00 37.62 92 GLY A C 1
ATOM 728 O O . GLY A 1 92 ? 29.819 -10.016 10.462 1.00 37.62 92 GLY A O 1
ATOM 729 N N . GLU A 1 93 ? 31.623 -8.912 10.045 1.00 37.16 93 GLU A N 1
ATOM 730 C CA . GLU A 1 93 ? 32.659 -7.901 9.810 1.00 37.16 93 GLU A CA 1
ATOM 731 C C . GLU A 1 93 ? 33.830 -8.655 9.121 1.00 37.16 93 GLU A C 1
ATOM 733 O O . GLU A 1 93 ? 34.029 -9.844 9.370 1.00 37.16 93 GLU A O 1
ATOM 738 N N . SER A 1 94 ? 34.632 -7.947 8.317 1.00 37.88 94 SER A N 1
ATOM 739 C CA . SER A 1 94 ? 35.999 -8.267 7.836 1.00 37.88 94 SER A CA 1
ATOM 740 C C . SER A 1 94 ? 36.241 -9.238 6.651 1.00 37.88 94 SER A C 1
ATOM 742 O O . SER A 1 94 ? 35.970 -10.433 6.676 1.00 37.88 94 SER A O 1
ATOM 744 N N . ASP A 1 95 ? 36.838 -8.625 5.622 1.00 39.59 95 ASP A N 1
ATOM 745 C CA . ASP A 1 95 ? 37.573 -9.093 4.427 1.00 39.59 95 ASP A CA 1
ATOM 746 C C . ASP A 1 95 ? 38.990 -9.627 4.816 1.00 39.59 95 ASP A C 1
ATOM 748 O O . ASP A 1 95 ? 39.306 -9.624 6.008 1.00 39.59 95 ASP A O 1
ATOM 752 N N . PRO A 1 96 ? 39.980 -9.848 3.918 1.00 60.28 96 PRO A N 1
ATOM 753 C CA . PRO A 1 96 ? 40.077 -10.581 2.643 1.00 60.28 96 PRO A CA 1
ATOM 754 C C . PRO A 1 96 ? 41.101 -11.743 2.736 1.00 60.28 96 PRO A C 1
ATOM 756 O O . PRO A 1 96 ? 42.024 -11.718 3.547 1.00 60.28 96 PRO A O 1
ATOM 759 N N . SER A 1 97 ? 41.077 -12.711 1.812 1.00 39.47 97 SER A N 1
ATOM 760 C CA . SER A 1 97 ? 42.345 -13.324 1.364 1.00 39.47 97 SER A CA 1
A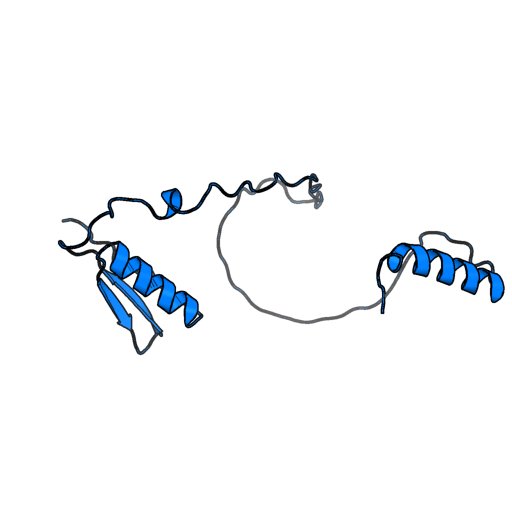TOM 761 C C . SER A 1 97 ? 42.281 -13.885 -0.056 1.00 39.47 97 SER A C 1
ATOM 763 O O . SER A 1 97 ? 41.463 -14.724 -0.425 1.00 39.47 97 SER A O 1
ATOM 765 N N . GLU A 1 98 ? 43.197 -13.338 -0.841 1.00 49.69 98 GLU A N 1
ATOM 766 C CA . GLU A 1 98 ? 43.669 -13.733 -2.154 1.00 49.69 98 GLU A CA 1
ATOM 767 C C . GLU A 1 98 ? 44.347 -15.116 -2.110 1.00 49.69 98 GLU A C 1
ATOM 769 O O . GLU A 1 98 ? 45.026 -15.421 -1.134 1.00 49.69 98 GLU A O 1
ATOM 774 N N . VAL A 1 99 ? 44.201 -15.902 -3.188 1.00 43.16 99 VAL A N 1
ATOM 775 C CA . VAL A 1 99 ? 45.178 -16.848 -3.785 1.00 43.16 99 VAL A CA 1
ATOM 776 C C . VAL A 1 99 ? 44.512 -18.116 -4.322 1.00 43.16 99 VAL A C 1
ATOM 778 O O . VAL A 1 99 ? 43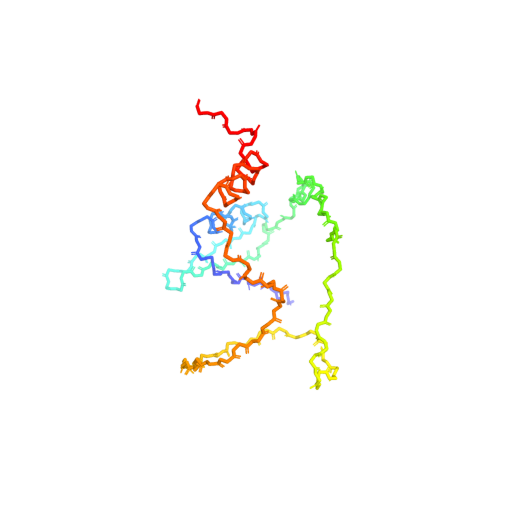.853 -18.866 -3.611 1.00 43.16 99 VAL A O 1
ATOM 781 N N . GLY A 1 100 ? 44.839 -18.419 -5.582 1.00 37.00 100 GLY A N 1
ATOM 782 C CA . GLY A 1 100 ? 45.071 -19.803 -5.998 1.00 37.00 100 GLY A CA 1
ATOM 783 C C . GLY A 1 100 ? 44.071 -20.357 -6.999 1.00 37.00 100 GLY A C 1
ATOM 784 O O . GLY A 1 100 ? 43.153 -21.085 -6.643 1.00 37.00 100 GLY A O 1
ATOM 785 N N . GLY A 1 101 ? 44.276 -20.031 -8.276 1.00 41.12 101 GLY A N 1
ATOM 786 C CA . GLY A 1 101 ? 43.437 -20.487 -9.380 1.00 41.12 101 GLY A CA 1
ATOM 787 C C . GLY A 1 101 ? 43.601 -21.956 -9.769 1.00 41.12 101 GLY A C 1
ATOM 788 O O . GLY A 1 101 ? 44.498 -22.648 -9.306 1.00 41.12 101 GLY A O 1
ATOM 789 N N . SER A 1 102 ? 42.770 -22.402 -10.716 1.00 44.38 102 SER A N 1
ATOM 790 C CA . SER A 1 102 ? 43.108 -23.500 -11.627 1.00 44.38 102 SER A CA 1
ATOM 791 C C . SER A 1 102 ? 42.099 -23.626 -12.779 1.00 44.38 102 SER A C 1
ATOM 793 O O . SER A 1 102 ? 40.942 -23.975 -12.589 1.00 44.38 102 SER A O 1
ATOM 795 N N . THR A 1 103 ? 42.609 -23.355 -13.980 1.00 44.81 103 THR A N 1
ATOM 796 C CA . THR A 1 103 ? 42.443 -24.121 -15.227 1.00 44.81 103 THR A CA 1
ATOM 797 C C . THR A 1 103 ? 41.041 -24.469 -15.767 1.00 44.81 103 THR A C 1
ATOM 799 O O . THR A 1 103 ? 40.411 -25.457 -15.410 1.00 44.81 103 THR A O 1
ATOM 802 N N . SER A 1 104 ? 40.675 -23.804 -16.868 1.00 46.41 104 SER A N 1
ATOM 803 C CA . SER A 1 104 ? 40.125 -24.520 -18.026 1.00 46.41 104 SER A CA 1
ATOM 804 C C . SER A 1 104 ? 40.932 -24.165 -19.280 1.00 46.41 104 SER A C 1
ATOM 806 O O . SER A 1 104 ? 41.380 -23.038 -19.484 1.00 46.41 104 SER A O 1
ATOM 808 N N . LYS A 1 105 ? 41.273 -25.211 -20.032 1.00 54.16 105 LYS A N 1
ATOM 809 C CA . LYS A 1 105 ? 42.345 -25.261 -21.025 1.00 54.16 105 LYS A CA 1
ATOM 810 C C . LYS A 1 105 ? 41.978 -24.530 -22.317 1.00 54.16 105 LYS A C 1
ATOM 812 O O . LYS A 1 105 ? 41.128 -24.991 -23.066 1.00 54.16 105 LYS A O 1
ATOM 817 N N . GLY A 1 106 ? 42.772 -23.528 -22.666 1.00 50.19 106 GLY A N 1
ATOM 818 C CA . GLY A 1 106 ? 43.071 -23.183 -24.052 1.00 50.19 106 GLY A CA 1
ATOM 819 C C . GLY A 1 106 ? 44.579 -23.012 -24.161 1.00 50.19 106 GLY A C 1
ATOM 820 O O . GLY A 1 106 ? 45.144 -22.142 -23.502 1.00 50.19 106 GLY A O 1
ATOM 821 N N . LYS A 1 107 ? 45.262 -23.877 -24.921 1.00 52.34 107 LYS A N 1
ATOM 822 C CA . LYS A 1 107 ? 46.690 -23.699 -25.221 1.00 52.34 107 LYS A CA 1
ATOM 823 C C . LYS A 1 107 ? 46.845 -22.311 -25.842 1.00 52.34 107 LYS A C 1
ATOM 825 O O . LYS A 1 107 ? 46.346 -22.094 -26.942 1.00 52.34 107 LYS A O 1
ATOM 830 N N . LYS A 1 108 ? 47.511 -21.387 -25.145 1.00 58.16 108 LYS A N 1
ATOM 831 C CA . LYS A 1 108 ? 47.842 -20.051 -25.654 1.00 58.16 108 LYS A CA 1
ATOM 832 C C . LYS A 1 108 ? 48.861 -20.202 -26.786 1.00 58.16 108 LYS A C 1
ATOM 834 O O . LYS A 1 108 ? 50.056 -20.021 -26.581 1.00 58.16 108 LYS A O 1
ATOM 839 N N . LYS A 1 109 ? 48.402 -20.594 -27.977 1.00 63.38 109 LYS A N 1
ATOM 840 C CA . LYS A 1 109 ? 49.138 -20.309 -29.206 1.00 63.38 109 LYS A CA 1
ATOM 841 C C . LYS A 1 109 ? 49.143 -18.788 -29.313 1.00 63.38 109 LYS A C 1
ATOM 843 O O . LYS A 1 109 ? 48.091 -18.167 -29.188 1.00 63.38 109 LYS A O 1
ATOM 848 N N . HIS A 1 110 ? 50.317 -18.185 -29.435 1.00 65.25 110 HIS A N 1
ATOM 849 C CA . HIS A 1 110 ? 50.428 -16.747 -29.633 1.00 65.25 110 HIS A CA 1
ATOM 850 C C . HIS A 1 110 ? 49.818 -16.418 -31.001 1.00 65.25 110 HIS A C 1
ATOM 852 O O . HIS A 1 110 ? 50.486 -16.563 -32.021 1.00 65.25 110 HIS A O 1
ATOM 858 N N . MET A 1 111 ? 48.528 -16.074 -31.035 1.00 69.00 111 MET A N 1
ATOM 859 C CA . MET A 1 111 ? 47.838 -15.790 -32.292 1.00 69.00 111 MET A CA 1
ATOM 860 C C . MET A 1 111 ? 48.420 -14.536 -32.919 1.00 69.00 111 MET A C 1
ATOM 862 O O . MET A 1 111 ? 48.688 -13.546 -32.228 1.00 69.00 111 MET A O 1
ATOM 866 N N . THR A 1 112 ? 48.657 -14.611 -34.225 1.00 81.69 112 THR A N 1
ATOM 867 C CA . THR A 1 112 ? 49.123 -13.469 -35.008 1.00 81.69 112 THR A CA 1
ATOM 868 C C . THR A 1 112 ? 48.111 -12.333 -34.919 1.00 81.69 112 THR A C 1
ATOM 870 O O . THR A 1 112 ? 46.919 -12.573 -34.720 1.00 81.69 112 THR A O 1
ATOM 873 N N . ILE A 1 113 ? 48.577 -11.092 -35.064 1.00 78.00 113 ILE A N 1
ATOM 874 C CA . ILE A 1 113 ? 47.727 -9.900 -34.934 1.00 78.00 113 ILE A CA 1
ATOM 875 C C . ILE A 1 113 ? 46.484 -9.967 -35.840 1.00 78.00 113 ILE A C 1
ATOM 877 O O . ILE A 1 113 ? 45.385 -9.681 -35.377 1.00 78.00 113 ILE A O 1
ATOM 881 N N . ALA A 1 114 ? 46.643 -10.480 -37.065 1.00 85.62 114 ALA A N 1
ATOM 882 C CA . ALA A 1 114 ? 45.567 -10.642 -38.041 1.00 85.62 114 ALA A CA 1
ATOM 883 C C . ALA A 1 114 ? 44.465 -11.615 -37.581 1.00 85.62 114 ALA A C 1
ATOM 885 O O . ALA A 1 114 ? 43.281 -11.379 -37.789 1.00 85.62 114 ALA A O 1
ATOM 886 N N . GLU A 1 115 ? 44.841 -12.703 -36.910 1.00 85.62 115 GLU A N 1
ATOM 887 C CA . GLU A 1 115 ? 43.885 -13.703 -36.420 1.00 85.62 115 GLU A CA 1
ATOM 888 C C . GLU A 1 115 ? 43.086 -13.171 -35.228 1.00 85.62 115 GLU A C 1
ATOM 890 O O . GLU A 1 115 ? 41.886 -13.417 -35.101 1.00 85.62 115 GLU A O 1
ATOM 895 N N . ARG A 1 116 ? 43.741 -12.371 -34.379 1.00 87.00 116 ARG A N 1
ATOM 896 C CA . ARG A 1 116 ? 43.075 -11.682 -33.273 1.00 87.00 116 ARG A CA 1
ATOM 897 C C . ARG A 1 116 ? 42.055 -10.660 -33.781 1.00 87.00 116 ARG A C 1
ATOM 899 O O . ARG A 1 116 ? 40.973 -10.562 -33.209 1.00 87.00 116 ARG A O 1
ATOM 906 N N . GLU A 1 117 ? 42.389 -9.920 -34.836 1.00 89.81 117 GLU A N 1
ATOM 907 C CA . GLU A 1 117 ? 41.494 -8.933 -35.449 1.00 89.81 117 GLU A CA 1
ATOM 908 C C . GLU A 1 117 ? 40.285 -9.593 -36.125 1.00 89.81 117 GLU A C 1
ATOM 910 O O . GLU A 1 117 ? 39.158 -9.142 -35.929 1.00 89.81 117 GLU A O 1
ATOM 915 N N . ALA A 1 118 ? 40.483 -10.710 -36.833 1.00 90.69 118 ALA A N 1
ATOM 916 C CA . ALA A 1 118 ? 39.385 -11.464 -37.440 1.00 90.69 118 ALA A CA 1
ATOM 917 C C . ALA A 1 118 ? 38.376 -11.960 -36.387 1.00 90.69 118 ALA A C 1
ATOM 919 O O . ALA A 1 118 ? 37.172 -11.757 -36.547 1.00 90.69 118 ALA A O 1
ATOM 920 N N . ALA A 1 119 ? 38.862 -12.522 -35.274 1.00 90.00 119 ALA A N 1
ATOM 921 C CA . ALA A 1 119 ? 38.008 -12.964 -34.171 1.00 90.00 119 ALA A CA 1
ATOM 922 C C . ALA A 1 119 ? 37.257 -11.795 -33.504 1.00 90.00 119 ALA A C 1
ATOM 924 O O . ALA A 1 119 ? 36.094 -11.935 -33.121 1.00 90.00 119 ALA A O 1
ATOM 925 N N . TYR A 1 120 ? 37.905 -10.630 -33.381 1.00 91.00 120 TYR A N 1
ATOM 926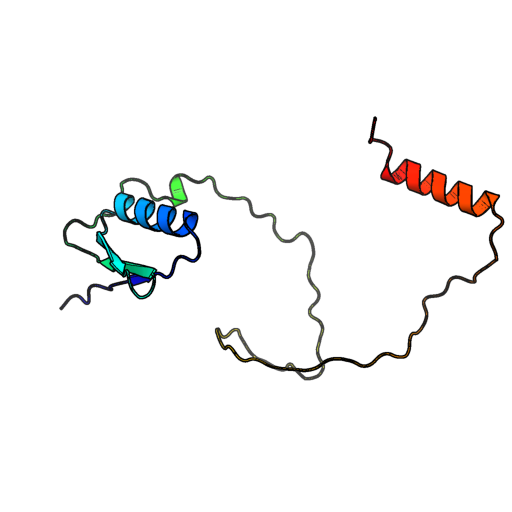 C CA . TYR A 1 120 ? 37.254 -9.417 -32.888 1.00 91.00 120 TYR A CA 1
ATOM 927 C C . TYR A 1 120 ? 36.157 -8.935 -33.846 1.00 91.00 120 TYR A C 1
ATOM 929 O O . TYR A 1 120 ? 35.050 -8.655 -33.394 1.00 91.00 120 TYR A O 1
ATOM 937 N N . ASN A 1 121 ? 36.426 -8.886 -35.153 1.00 89.81 121 ASN A N 1
ATOM 938 C CA . ASN A 1 121 ? 35.470 -8.426 -36.164 1.00 89.81 121 ASN A CA 1
ATOM 939 C C . ASN A 1 121 ? 34.268 -9.371 -36.309 1.00 89.81 121 ASN A C 1
ATOM 941 O O . ASN A 1 121 ? 33.135 -8.903 -36.443 1.00 89.81 121 ASN A O 1
ATOM 945 N N . GLU A 1 122 ? 34.483 -10.685 -36.217 1.00 90.06 122 GLU A N 1
ATOM 946 C CA . GLU A 1 122 ? 33.408 -11.684 -36.190 1.00 90.06 122 GLU A CA 1
ATOM 947 C C . GLU A 1 122 ? 32.519 -11.500 -34.952 1.00 90.06 122 GLU A C 1
ATOM 949 O O . GLU A 1 122 ? 31.295 -11.377 -35.065 1.00 90.06 122 GLU A O 1
ATOM 954 N N . ALA A 1 123 ? 33.131 -11.411 -33.765 1.00 90.94 123 ALA A N 1
ATOM 955 C CA . ALA A 1 123 ? 32.405 -11.184 -32.521 1.00 90.94 123 ALA A CA 1
ATOM 956 C C . ALA A 1 123 ? 31.664 -9.839 -32.536 1.00 90.94 123 ALA A C 1
ATOM 958 O O . ALA A 1 123 ? 30.515 -9.758 -32.100 1.00 90.94 123 ALA A O 1
ATOM 959 N N . ARG A 1 124 ? 32.295 -8.792 -33.077 1.00 89.81 124 ARG A N 1
ATOM 960 C CA . ARG A 1 124 ? 31.706 -7.462 -33.214 1.00 89.81 124 ARG A CA 1
ATOM 961 C C . ARG A 1 124 ? 30.504 -7.487 -34.142 1.00 89.81 124 ARG A C 1
ATOM 963 O O . ARG A 1 124 ? 29.463 -6.977 -33.752 1.00 89.81 124 ARG A O 1
ATOM 970 N N . SER A 1 125 ? 30.611 -8.122 -35.305 1.00 86.69 125 SER A N 1
ATOM 971 C CA . SER A 1 125 ? 29.475 -8.275 -36.217 1.00 86.69 125 SER A CA 1
ATOM 972 C C . SER A 1 125 ? 28.342 -9.025 -35.514 1.00 86.69 125 SER A C 1
ATOM 974 O O . SER A 1 125 ? 27.230 -8.523 -35.433 1.00 86.69 125 SER A O 1
ATOM 976 N N . ARG A 1 126 ? 28.627 -10.147 -34.844 1.00 85.94 126 ARG A N 1
ATOM 977 C CA . ARG A 1 126 ? 27.608 -10.912 -34.109 1.00 85.94 126 ARG A CA 1
ATOM 978 C C . ARG A 1 126 ? 26.902 -10.117 -32.998 1.00 85.94 126 ARG A C 1
ATOM 980 O O . ARG A 1 126 ? 25.720 -10.348 -32.761 1.00 85.94 126 ARG A O 1
ATOM 987 N N . ILE A 1 127 ? 27.612 -9.236 -32.291 1.00 88.00 127 ILE A N 1
ATOM 988 C CA . ILE A 1 127 ? 27.052 -8.449 -31.176 1.00 88.00 127 ILE A CA 1
ATOM 989 C C . ILE A 1 127 ? 26.363 -7.169 -31.675 1.00 88.00 127 ILE A C 1
ATOM 991 O O . ILE A 1 127 ? 25.354 -6.765 -31.104 1.00 88.00 127 ILE A O 1
ATOM 995 N N . PHE A 1 128 ? 26.885 -6.540 -32.730 1.00 84.56 128 PHE A N 1
ATOM 996 C CA . PHE A 1 128 ? 26.493 -5.196 -33.169 1.00 84.56 128 PHE A CA 1
ATOM 997 C C . PHE A 1 128 ? 25.800 -5.158 -34.544 1.00 84.56 128 PHE A C 1
ATOM 999 O O . PHE A 1 128 ? 25.571 -4.074 -35.066 1.00 84.56 128 PHE A O 1
ATOM 1006 N N . MET A 1 129 ? 25.393 -6.299 -35.115 1.00 71.06 129 MET A N 1
ATOM 1007 C CA . MET A 1 129 ? 24.693 -6.412 -36.414 1.00 71.06 129 MET A CA 1
ATOM 1008 C C . MET A 1 129 ? 23.324 -5.698 -36.519 1.00 71.06 129 MET A C 1
ATOM 1010 O O . MET A 1 129 ? 22.675 -5.801 -37.553 1.00 71.06 129 MET A O 1
ATOM 1014 N N . GLY A 1 130 ? 22.875 -4.987 -35.481 1.00 65.69 130 GLY A N 1
ATOM 1015 C CA . GLY A 1 130 ? 21.646 -4.180 -35.481 1.00 65.69 130 GLY A CA 1
ATOM 1016 C C . GLY A 1 130 ? 21.783 -2.834 -34.762 1.00 65.69 130 GLY A C 1
ATOM 1017 O O . GLY A 1 130 ? 20.774 -2.238 -34.403 1.00 65.69 130 GLY A O 1
ATOM 1018 N N . PHE A 1 131 ? 23.015 -2.387 -34.503 1.00 58.78 131 PHE A N 1
ATOM 1019 C CA . PHE A 1 131 ? 23.305 -1.039 -34.015 1.00 58.78 131 PHE A CA 1
ATOM 1020 C C . PHE A 1 131 ? 23.688 -0.194 -35.238 1.00 58.78 131 PHE A C 1
ATOM 1022 O O . PHE A 1 131 ? 24.852 -0.163 -35.632 1.00 58.78 131 PHE A O 1
ATOM 1029 N N . GLU A 1 132 ? 22.694 0.404 -35.895 1.00 62.00 132 GLU A N 1
ATOM 1030 C CA . GLU A 1 132 ? 22.941 1.544 -36.787 1.00 62.00 132 GLU A CA 1
ATOM 1031 C C . GLU A 1 132 ? 23.292 2.763 -35.916 1.00 62.00 132 GLU A C 1
ATOM 1033 O O . GLU A 1 132 ? 22.703 2.944 -34.847 1.00 62.00 132 GLU A O 1
ATOM 1038 N N . GLU A 1 133 ? 24.293 3.539 -36.335 1.00 58.62 133 GLU A N 1
ATOM 1039 C CA . GLU A 1 133 ? 24.656 4.835 -35.740 1.00 58.62 133 GLU A CA 1
ATOM 1040 C C . GLU A 1 133 ? 23.809 5.960 -36.345 1.00 58.62 133 GLU A C 1
ATOM 1042 O O . GLU A 1 133 ? 23.603 5.934 -37.582 1.00 58.62 133 GLU A O 1
#

Sequence (133 aa):
NSNNPRLELQPQSSYQRLLVHRCAAYYRLTPEPDSQTKSIYINVTTESRMPARRIAELVPAESSPLPTFKIMRRAMPGSSKFAPRSNGIDEGESDPSEVGGSTSKGKKKHMTIAEREAAYNEARSRIFMGFEE

pLDDT: mean 75.75, std 20.16, range [34.5, 97.94]

Secondary structure (DSSP, 8-state):
-----PEEE---SHHHHHHHHHHHHHTT-EEEE-TTT--EEEE--TT----SS-HHHHS--------SS-------TT----------------------------------HHHHHHHHHHHHHHHHTT---

Radius of gyration: 28.71 Å; chains: 1; bounding box: 68×45×60 Å

Organism: Botryobasidium botryosum (strain FD-172 SS1) (NCBI:txid930990)

InterPro domains:
  IPR024771 SUZ domain [PF12752] (66-132)
  IPR024771 SUZ domain [PS51673] (49-132)
  IPR036867 R3H domain superfamily [G3DSA:3.30.1370.50] (1-76)
  IPR036867 R3H domain superfamily [SSF82708] (1-74)
  IPR051937 R3H domain-containing [PTHR15672] (1-129)